Protein AF-A0ABD3SEJ0-F1 (afdb_monomer)

Sequence (149 aa):
MCLRQTFDETREENYISQPWPAHTVLDVGVPFFILIESYSLQFDENTATGGVDMTTRLKWLASISEVLELWVSAALSSPDNTPIIGSNDIGYSRSASNELIRAINTGLLKRIEIYKSSLEDFVEFDASFVAIVEERFSKVEEVIKDEFC

Mean predicted aligned error: 10.84 Å

Nearest PDB structures (foldseek):
  8paq-assembly1_A  TM=4.112E-01  e=1.452E+00  Pleurotus eryngii

Foldseek 3Di:
DPPVVVVVVPDDDDDDDDAPPLVVCVVVPDQLVVVLVVLVVVLVVCVVVVPDDPVVNLVSLLNNLVSLLVLLVQLVVFPDDDPPPDDPDPDDPCRSVVVLLVCVVVPVLVVLVVSLVVLVVCCVPCVPSSVVSNVSSVVSSVSCVPPRD

Structure (mmCIF, N/CA/C/O backbone):
data_AF-A0ABD3SEJ0-F1
#
_entry.id   AF-A0ABD3SEJ0-F1
#
loop_
_atom_site.group_PDB
_atom_site.id
_atom_site.type_symbol
_atom_site.label_atom_id
_atom_site.label_alt_id
_atom_site.label_comp_id
_atom_site.label_asym_id
_atom_site.label_entity_id
_atom_site.label_seq_id
_atom_site.pdbx_PDB_ins_code
_atom_site.Cartn_x
_atom_site.Cartn_y
_atom_site.Cartn_z
_atom_site.occupancy
_atom_site.B_iso_or_equiv
_atom_site.auth_seq_id
_atom_site.auth_comp_id
_atom_site.auth_asym_id
_atom_site.auth_atom_id
_atom_site.pdbx_PDB_model_num
ATOM 1 N N . MET A 1 1 ? 3.337 25.192 2.648 1.00 40.66 1 MET A N 1
ATOM 2 C CA . MET A 1 1 ? 1.889 24.914 2.675 1.00 40.66 1 MET A CA 1
ATOM 3 C C . MET A 1 1 ? 1.718 23.505 2.145 1.00 40.66 1 MET A C 1
ATOM 5 O O . MET A 1 1 ? 2.141 23.247 1.025 1.00 40.66 1 MET A O 1
ATOM 9 N N . CYS A 1 2 ? 1.281 22.570 2.988 1.00 48.47 2 CYS A N 1
ATOM 10 C CA . CYS A 1 2 ? 1.090 21.180 2.572 1.00 48.47 2 CYS A CA 1
ATOM 11 C C . CYS A 1 2 ? -0.109 21.126 1.615 1.00 48.47 2 CYS A C 1
ATOM 13 O O . CYS A 1 2 ? -1.091 21.822 1.863 1.00 48.47 2 CYS A O 1
ATOM 15 N N . LEU A 1 3 ? -0.057 20.309 0.556 1.00 50.06 3 LEU A N 1
ATOM 16 C CA . LEU A 1 3 ? -1.168 20.137 -0.400 1.00 50.06 3 LEU A CA 1
ATOM 17 C C . LEU A 1 3 ? -2.494 19.791 0.301 1.00 50.06 3 LEU A C 1
ATOM 19 O O . LEU A 1 3 ? -3.572 20.076 -0.213 1.00 50.06 3 LEU A O 1
ATOM 23 N N . ARG A 1 4 ? -2.411 19.229 1.513 1.00 47.91 4 ARG A N 1
ATOM 24 C CA . ARG A 1 4 ? -3.555 18.937 2.371 1.00 47.91 4 ARG A CA 1
ATOM 25 C C . ARG A 1 4 ? -4.127 20.155 3.109 1.00 47.91 4 ARG A C 1
ATOM 27 O O . ARG A 1 4 ? -5.333 20.211 3.271 1.00 47.91 4 ARG A O 1
ATOM 34 N N . GLN A 1 5 ? -3.326 21.155 3.478 1.00 50.00 5 GLN A N 1
ATOM 35 C CA . GLN A 1 5 ? -3.822 22.343 4.191 1.00 50.00 5 GLN A CA 1
ATOM 36 C C . GLN A 1 5 ? -4.786 23.155 3.312 1.00 50.00 5 GLN A C 1
ATOM 38 O O . GLN A 1 5 ? -5.842 23.572 3.764 1.00 50.00 5 GLN A O 1
ATOM 43 N N . THR A 1 6 ? -4.475 23.263 2.018 1.00 47.56 6 THR A N 1
ATOM 44 C CA . THR A 1 6 ? -5.370 23.836 1.000 1.00 47.56 6 THR A CA 1
ATOM 45 C C . THR A 1 6 ? -6.606 22.964 0.736 1.00 47.56 6 THR A C 1
ATOM 47 O O . THR A 1 6 ? -7.634 23.466 0.300 1.00 47.56 6 THR A O 1
ATOM 50 N N . PHE A 1 7 ? -6.528 21.656 0.993 1.00 52.16 7 PHE A N 1
ATOM 51 C CA . PHE A 1 7 ? -7.633 20.719 0.779 1.00 52.16 7 PHE A CA 1
ATOM 52 C C . PHE A 1 7 ? -8.597 20.663 1.975 1.00 52.16 7 PHE A C 1
ATOM 54 O O . PHE A 1 7 ? -9.809 20.627 1.772 1.00 52.16 7 PHE A O 1
ATOM 61 N N . ASP A 1 8 ? -8.088 20.690 3.209 1.00 47.03 8 ASP A N 1
ATOM 62 C CA . ASP A 1 8 ? -8.902 20.703 4.433 1.00 47.03 8 ASP A CA 1
ATOM 63 C C . ASP A 1 8 ? -9.792 21.948 4.516 1.00 47.03 8 ASP A C 1
ATOM 65 O O . ASP A 1 8 ? -10.920 21.869 4.992 1.00 47.03 8 ASP A O 1
ATOM 69 N N . GLU A 1 9 ? -9.341 23.071 3.953 1.00 52.41 9 GLU A N 1
ATOM 70 C CA . GLU A 1 9 ? -10.130 24.304 3.831 1.00 52.41 9 GLU A CA 1
ATOM 71 C C . GLU A 1 9 ? -11.351 24.168 2.897 1.00 52.41 9 GLU A C 1
ATOM 73 O O . GLU A 1 9 ? -12.225 25.031 2.906 1.00 52.41 9 GLU A O 1
ATOM 78 N N . THR A 1 10 ? -11.448 23.097 2.097 1.00 44.59 10 THR A N 1
ATOM 79 C CA . THR A 1 10 ? -12.459 22.971 1.028 1.00 44.59 10 THR A CA 1
ATOM 80 C C . THR A 1 10 ? -13.547 21.918 1.259 1.00 44.59 10 THR A C 1
ATOM 82 O O . THR A 1 10 ? -14.373 21.725 0.366 1.00 44.59 10 THR A O 1
ATOM 85 N N . ARG A 1 11 ? -13.594 21.214 2.404 1.00 46.12 11 ARG A N 1
ATOM 86 C CA . ARG A 1 11 ? -14.504 20.058 2.558 1.00 46.12 11 ARG A CA 1
ATOM 87 C C . ARG A 1 11 ? -15.288 19.991 3.865 1.00 46.12 11 ARG A C 1
ATOM 89 O O . ARG A 1 11 ? -14.830 19.425 4.854 1.00 46.12 11 ARG A O 1
ATOM 96 N N . GLU A 1 12 ? -16.543 20.409 3.773 1.00 43.22 12 GLU A N 1
ATOM 97 C CA . GLU A 1 12 ? -17.641 19.919 4.604 1.00 43.22 12 GLU A CA 1
ATOM 98 C C . GLU A 1 12 ? -18.314 18.705 3.925 1.00 43.22 12 GLU A C 1
ATOM 100 O O . GLU A 1 12 ? -18.566 18.703 2.724 1.00 43.22 12 GLU A O 1
ATOM 105 N N . GLU A 1 13 ? -18.592 17.685 4.740 1.00 43.06 13 GLU A N 1
ATOM 106 C CA . GLU A 1 13 ? -19.609 16.636 4.567 1.00 43.06 13 GLU A CA 1
ATOM 107 C C . GLU A 1 13 ? -19.441 15.513 3.509 1.00 43.06 13 GLU A C 1
ATOM 109 O O . GLU A 1 13 ? -19.285 15.702 2.307 1.00 43.06 13 GLU A O 1
ATOM 114 N N . ASN A 1 14 ? -19.649 14.295 4.024 1.00 35.59 14 ASN A N 1
ATOM 115 C CA . ASN A 1 14 ? -20.004 13.026 3.377 1.00 35.59 14 ASN A CA 1
ATOM 116 C C . ASN A 1 14 ? -18.922 11.954 3.137 1.00 35.59 14 ASN A C 1
ATOM 118 O O . ASN A 1 14 ? -17.848 12.151 2.567 1.00 35.59 14 ASN A O 1
ATOM 122 N N . TYR A 1 15 ? -19.290 10.795 3.686 1.00 52.12 15 TYR A N 1
ATOM 123 C CA . TYR A 1 15 ? -18.570 9.558 3.937 1.00 52.12 15 TYR A CA 1
ATOM 124 C C . TYR A 1 15 ? -18.590 8.622 2.717 1.00 52.12 15 TYR A C 1
ATOM 126 O O . TYR A 1 15 ? -19.489 8.700 1.889 1.00 52.12 15 TYR A O 1
ATOM 134 N N . ILE A 1 16 ? -17.659 7.659 2.730 1.00 39.78 16 ILE A N 1
ATOM 135 C CA . ILE A 1 16 ? -17.534 6.505 1.820 1.00 39.78 16 ILE A CA 1
ATOM 136 C C . ILE A 1 16 ? -16.913 6.892 0.469 1.00 39.78 16 ILE A C 1
ATOM 138 O O . ILE A 1 16 ? -17.511 7.580 -0.346 1.00 39.78 16 ILE A O 1
ATOM 142 N N . SER A 1 17 ? -15.663 6.463 0.272 1.00 40.75 17 SER A N 1
ATOM 143 C CA . SER A 1 17 ? -14.874 6.617 -0.958 1.00 40.75 17 SER A CA 1
ATOM 144 C C . SER A 1 17 ? -14.895 8.019 -1.571 1.00 40.75 17 SER A C 1
ATOM 146 O O . SER A 1 17 ? -15.537 8.265 -2.590 1.00 40.75 17 SER A O 1
ATOM 148 N N . GLN A 1 18 ? -14.115 8.939 -1.017 1.00 42.53 18 GLN A N 1
ATOM 149 C CA . GLN A 1 18 ? -13.512 9.932 -1.894 1.00 42.53 18 GLN A CA 1
ATOM 150 C C . GLN A 1 18 ? -12.014 9.722 -1.820 1.00 42.53 18 GLN A C 1
ATOM 152 O O . GLN A 1 18 ? -11.387 10.223 -0.88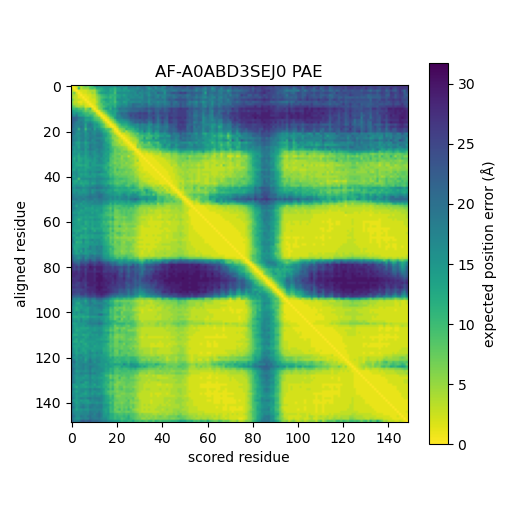0 1.00 42.53 18 GLN A O 1
ATOM 157 N N . PRO A 1 19 ? -11.466 8.924 -2.762 1.00 46.00 19 PRO A N 1
ATOM 158 C CA . PRO A 1 19 ? -10.040 8.903 -2.989 1.00 46.00 19 PRO A CA 1
ATOM 159 C C . PRO A 1 19 ? -9.607 10.365 -3.016 1.00 46.00 19 PRO A C 1
ATOM 161 O O . PRO A 1 19 ? -10.209 11.192 -3.712 1.00 46.00 19 PRO A O 1
ATOM 164 N N . TRP A 1 20 ? -8.551 10.708 -2.281 1.00 52.81 20 TRP A N 1
ATOM 165 C CA . TRP A 1 20 ? -7.696 11.769 -2.806 1.00 52.81 20 TRP A CA 1
ATOM 166 C C . TRP A 1 20 ? -7.480 11.413 -4.267 1.00 52.81 20 TRP A C 1
ATOM 168 O O . TRP A 1 20 ? -7.346 10.217 -4.540 1.00 52.81 20 TRP A O 1
ATOM 178 N N . PRO A 1 21 ? -7.566 12.346 -5.213 1.00 54.25 21 PRO A N 1
ATOM 179 C CA . PRO A 1 21 ? -7.738 11.930 -6.577 1.00 54.25 21 PRO A CA 1
ATOM 180 C C . PRO A 1 21 ? -6.360 11.484 -7.059 1.00 54.25 21 PRO A C 1
ATOM 182 O O . PRO A 1 21 ? -5.658 12.251 -7.684 1.00 54.25 21 PRO A O 1
ATOM 185 N N . ALA A 1 22 ? -5.922 10.279 -6.686 1.00 52.62 22 ALA A N 1
ATOM 186 C CA . ALA A 1 22 ? -4.619 9.730 -6.999 1.00 52.62 22 ALA A CA 1
ATOM 187 C C . ALA A 1 22 ? -4.486 9.743 -8.513 1.00 52.62 22 ALA A C 1
ATOM 189 O O . ALA A 1 22 ? -3.510 10.267 -9.015 1.00 52.62 22 ALA A O 1
ATOM 190 N N . HIS A 1 23 ? -5.553 9.370 -9.224 1.00 48.50 23 HIS A N 1
ATOM 191 C CA . HIS A 1 23 ? -5.702 9.617 -10.653 1.00 48.50 23 HIS A CA 1
ATOM 192 C C . HIS A 1 23 ? -5.467 11.088 -11.042 1.00 48.50 23 HIS A C 1
ATOM 194 O O . HIS A 1 23 ? -4.534 11.348 -11.782 1.00 48.50 23 HIS A O 1
ATOM 200 N N . THR A 1 24 ? -6.192 12.071 -10.494 1.00 48.00 24 THR A N 1
ATOM 201 C CA . THR A 1 24 ? -5.993 13.493 -10.862 1.00 48.00 24 THR A CA 1
ATOM 202 C C . THR A 1 24 ? -4.631 14.063 -10.446 1.00 48.00 24 THR A C 1
ATOM 204 O O . THR A 1 24 ? -4.111 14.953 -11.108 1.00 48.00 24 THR A O 1
ATOM 207 N N . VAL A 1 25 ? -4.031 13.581 -9.357 1.00 54.03 25 VAL A N 1
ATOM 208 C CA . VAL A 1 25 ? -2.725 14.027 -8.858 1.00 54.03 25 VAL A CA 1
ATOM 209 C C . VAL A 1 25 ? -1.585 13.377 -9.662 1.00 54.03 25 VAL A C 1
ATOM 211 O O . VAL A 1 25 ? -0.557 14.008 -9.909 1.00 54.03 25 VAL A O 1
ATOM 214 N N . LEU A 1 26 ? -1.796 12.153 -10.151 1.00 55.81 26 LEU A N 1
ATOM 215 C CA . LEU A 1 26 ? -0.945 11.501 -11.146 1.00 55.81 26 LEU A CA 1
ATOM 216 C C . LEU A 1 26 ? -1.099 12.156 -12.527 1.00 55.81 26 LEU A C 1
ATOM 218 O O . LEU A 1 26 ? -0.092 12.359 -13.200 1.00 55.81 26 LEU A O 1
ATOM 222 N N . ASP A 1 27 ? -2.310 12.576 -12.910 1.00 53.41 27 ASP A N 1
ATOM 223 C CA . ASP A 1 27 ? -2.586 13.291 -14.167 1.00 53.41 27 ASP A CA 1
ATOM 224 C C . ASP A 1 27 ? -1.861 14.647 -14.227 1.00 53.41 27 ASP A C 1
ATOM 226 O O . ASP A 1 27 ? -1.457 15.091 -15.301 1.00 53.41 27 ASP A O 1
ATOM 230 N N . VAL A 1 28 ? -1.640 15.299 -13.076 1.00 52.31 28 VAL A N 1
ATOM 231 C CA . VAL A 1 28 ? -0.805 16.516 -12.969 1.00 52.31 28 VAL A CA 1
ATOM 232 C C . VAL A 1 28 ? 0.687 16.217 -12.743 1.00 52.31 28 VAL A C 1
ATOM 234 O O . VAL A 1 28 ? 1.474 17.143 -12.549 1.00 52.31 28 VAL A O 1
ATOM 237 N N . GLY A 1 29 ? 1.097 14.946 -12.795 1.00 60.78 29 GLY A N 1
ATOM 238 C CA . GLY A 1 29 ? 2.498 14.522 -12.833 1.00 60.78 29 GLY A CA 1
ATOM 239 C C . GLY A 1 29 ? 3.194 14.368 -11.478 1.00 60.78 29 GLY A C 1
ATOM 240 O O . GLY A 1 29 ? 4.427 14.381 -11.431 1.00 60.78 29 GLY A O 1
ATOM 241 N N . VAL A 1 30 ? 2.463 14.234 -10.366 1.00 65.62 30 VAL A N 1
ATOM 242 C CA . VAL A 1 30 ? 3.104 13.986 -9.063 1.00 65.62 30 VAL A CA 1
ATOM 243 C C . VAL A 1 30 ? 3.652 12.553 -9.006 1.00 65.62 30 VAL A C 1
ATOM 245 O O . VAL A 1 30 ? 2.903 11.612 -9.256 1.00 65.62 30 VAL A O 1
ATOM 248 N N . PRO A 1 31 ? 4.927 12.344 -8.626 1.00 72.56 31 PRO A N 1
ATOM 249 C CA . PRO A 1 31 ? 5.491 11.001 -8.512 1.00 72.56 31 PRO A CA 1
ATOM 250 C C . PRO A 1 31 ? 4.805 10.161 -7.424 1.00 72.56 31 PRO A C 1
ATOM 252 O O . PRO A 1 31 ? 4.608 10.640 -6.304 1.00 72.56 31 PRO A O 1
ATOM 255 N N . PHE A 1 32 ? 4.540 8.882 -7.711 1.00 76.62 32 PHE A N 1
ATOM 256 C CA . PHE A 1 32 ? 3.911 7.936 -6.775 1.00 76.62 32 PHE A CA 1
ATOM 257 C C . PHE A 1 32 ? 4.612 7.877 -5.412 1.00 76.62 32 PHE A C 1
ATOM 259 O O . PHE A 1 32 ? 3.958 7.853 -4.370 1.00 76.62 32 PHE A O 1
ATOM 266 N N . PHE A 1 33 ? 5.947 7.922 -5.407 1.00 76.81 33 PHE A N 1
ATOM 267 C CA . PHE A 1 33 ? 6.739 7.912 -4.1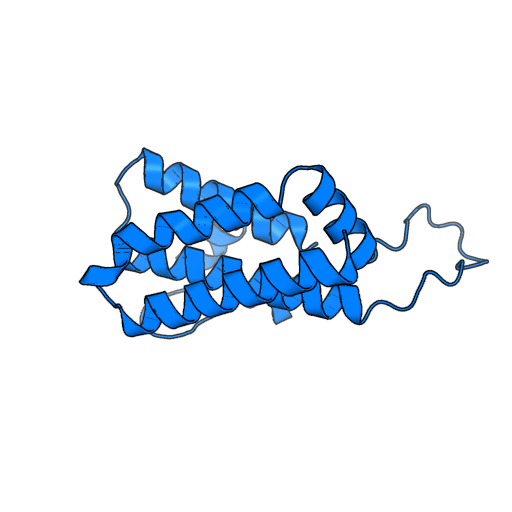77 1.00 76.81 33 PHE A CA 1
ATOM 268 C C . PHE A 1 33 ? 6.380 9.069 -3.228 1.00 76.81 33 PHE A C 1
ATOM 270 O O . PHE A 1 33 ? 6.270 8.854 -2.026 1.00 76.81 33 PHE A O 1
ATOM 277 N N . ILE A 1 34 ? 6.146 10.275 -3.760 1.00 74.81 34 ILE A N 1
ATOM 278 C CA . ILE A 1 34 ? 5.810 11.459 -2.951 1.00 74.81 34 ILE A CA 1
ATOM 279 C C . ILE A 1 34 ? 4.433 11.297 -2.303 1.00 74.81 34 ILE A C 1
ATOM 281 O O . ILE A 1 34 ? 4.229 11.707 -1.159 1.00 74.81 34 ILE A O 1
ATOM 285 N N . LEU A 1 35 ? 3.493 10.672 -3.015 1.00 76.25 35 LEU A N 1
ATOM 286 C CA . LEU A 1 35 ? 2.162 10.374 -2.492 1.00 76.25 35 LEU A CA 1
ATOM 287 C C . LEU A 1 35 ? 2.242 9.376 -1.341 1.00 76.25 35 LEU A C 1
ATOM 289 O O . LEU A 1 35 ? 1.751 9.659 -0.249 1.00 76.25 35 LEU A O 1
ATOM 293 N N . ILE A 1 36 ? 2.919 8.246 -1.559 1.00 81.31 36 ILE A N 1
ATOM 294 C CA . ILE A 1 36 ? 3.099 7.213 -0.533 1.00 81.31 36 ILE A CA 1
ATOM 295 C C . ILE A 1 36 ? 3.826 7.768 0.691 1.00 81.31 36 ILE A C 1
ATOM 297 O O . ILE A 1 36 ? 3.399 7.514 1.815 1.00 81.31 36 ILE A O 1
ATOM 301 N N . GLU A 1 37 ? 4.889 8.550 0.503 1.00 80.75 37 GLU A N 1
ATOM 302 C CA . GLU A 1 37 ? 5.628 9.162 1.608 1.00 80.75 37 GLU A CA 1
ATOM 303 C C . GLU A 1 37 ? 4.749 10.130 2.409 1.00 80.75 37 GLU A C 1
ATOM 305 O O . GLU A 1 37 ? 4.739 10.066 3.636 1.00 80.75 37 GLU A O 1
ATOM 310 N N . SER A 1 38 ? 3.942 10.951 1.730 1.00 77.50 38 SER A N 1
ATOM 311 C CA . SER A 1 38 ? 3.026 11.893 2.386 1.00 77.50 38 SER A CA 1
ATOM 312 C C . SER A 1 38 ? 1.988 11.178 3.252 1.00 77.50 38 SER A C 1
ATOM 314 O O . SER A 1 38 ? 1.745 11.591 4.386 1.00 77.50 38 SER A O 1
ATOM 316 N N . TYR A 1 39 ? 1.400 10.088 2.751 1.00 75.50 39 TYR A N 1
ATOM 317 C CA . TYR A 1 39 ? 0.474 9.278 3.543 1.00 75.50 39 TYR A CA 1
ATOM 318 C C . TYR A 1 39 ? 1.164 8.534 4.682 1.00 75.50 39 TYR A C 1
ATOM 320 O O . TYR A 1 39 ? 0.607 8.454 5.773 1.00 75.50 39 TYR A O 1
ATOM 328 N N . SER A 1 40 ? 2.369 8.012 4.441 1.00 80.56 40 SER A N 1
ATOM 329 C CA . SER A 1 40 ? 3.151 7.305 5.461 1.00 80.56 40 SER A CA 1
ATOM 330 C C . SER A 1 40 ? 3.462 8.221 6.639 1.00 80.56 40 SER A C 1
ATOM 332 O O . SER A 1 40 ? 3.192 7.860 7.776 1.00 80.56 40 SER A O 1
ATOM 334 N N . LEU A 1 41 ? 3.962 9.430 6.360 1.00 80.69 41 LEU A N 1
ATOM 335 C CA . LEU A 1 41 ? 4.285 10.419 7.388 1.00 80.69 41 LEU A CA 1
ATOM 336 C C . LEU A 1 41 ? 3.055 10.771 8.222 1.00 80.69 41 LEU A C 1
ATOM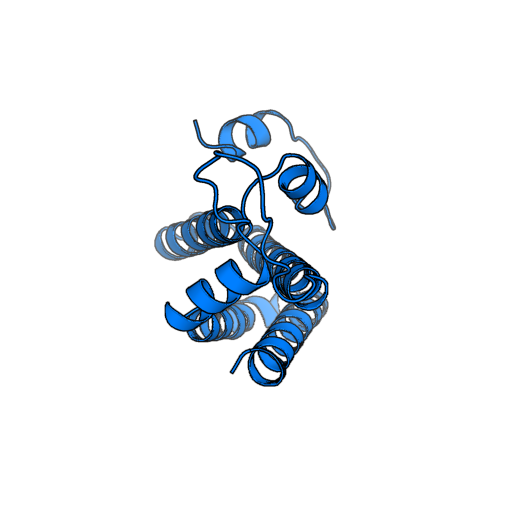 338 O O . LEU A 1 41 ? 3.121 10.767 9.445 1.00 80.69 41 LEU A O 1
ATOM 342 N N . GLN A 1 42 ? 1.914 11.004 7.572 1.00 73.06 42 GLN A N 1
ATOM 343 C CA . GLN A 1 42 ? 0.670 11.291 8.283 1.00 73.06 42 GLN A CA 1
ATOM 344 C C . GLN A 1 42 ? 0.213 10.106 9.133 1.00 73.06 42 GLN A C 1
ATOM 346 O O . GLN A 1 42 ? -0.217 10.296 10.268 1.00 73.06 42 GLN A O 1
ATOM 351 N N . PHE A 1 43 ? 0.309 8.885 8.614 1.00 78.06 43 PHE A N 1
ATOM 352 C CA . PHE A 1 43 ? -0.046 7.694 9.372 1.00 78.06 43 PHE A CA 1
ATOM 353 C C . PHE A 1 43 ? 0.844 7.524 10.616 1.00 78.06 43 PHE A C 1
ATOM 355 O O . PHE A 1 43 ? 0.328 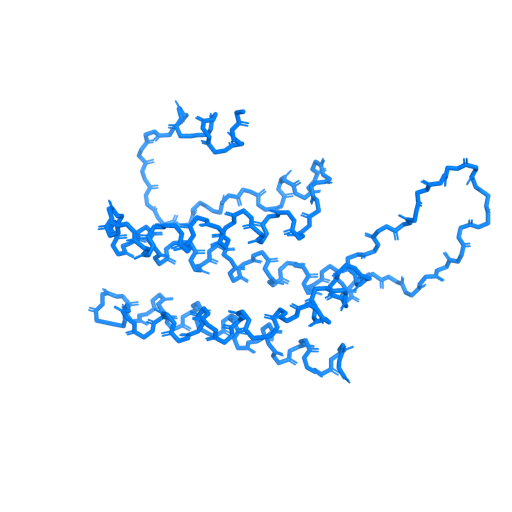7.286 11.714 1.00 78.06 43 PHE A O 1
ATOM 362 N N . ASP A 1 44 ? 2.153 7.726 10.469 1.00 77.50 44 ASP A N 1
ATOM 363 C CA . ASP A 1 44 ? 3.140 7.590 11.542 1.00 77.50 44 ASP A CA 1
ATOM 364 C C . ASP A 1 44 ? 2.978 8.689 12.611 1.00 77.50 44 ASP A C 1
ATOM 366 O O . ASP A 1 44 ? 2.876 8.395 13.806 1.00 77.50 44 ASP A O 1
ATOM 370 N N . GLU A 1 45 ? 2.878 9.958 12.199 1.00 74.56 45 GLU A N 1
ATOM 371 C CA . GLU A 1 45 ? 2.719 11.113 13.098 1.00 74.56 45 GLU A CA 1
ATOM 372 C C . GLU A 1 45 ? 1.434 11.026 13.935 1.00 74.56 45 GLU A C 1
ATOM 374 O O . GLU A 1 45 ? 1.417 11.346 15.129 1.00 74.56 45 GLU A O 1
ATOM 379 N N . ASN A 1 46 ? 0.343 10.557 13.335 1.00 67.81 46 ASN A N 1
ATOM 380 C CA . ASN A 1 46 ? -0.944 10.468 14.020 1.00 67.81 46 ASN A CA 1
ATOM 381 C C . ASN A 1 46 ? -1.075 9.216 14.889 1.00 67.81 46 ASN A C 1
ATOM 383 O O . ASN A 1 46 ? -1.754 9.252 15.916 1.00 67.81 46 ASN A O 1
ATOM 387 N N . THR A 1 47 ? -0.374 8.136 14.541 1.00 68.69 47 THR A N 1
ATOM 388 C CA . THR A 1 47 ? -0.225 6.984 15.438 1.00 68.69 47 THR A CA 1
ATOM 389 C C . THR A 1 47 ? 0.560 7.374 16.697 1.00 68.69 47 THR A C 1
ATOM 391 O O . THR A 1 47 ? 0.208 6.943 17.792 1.00 68.69 47 THR A O 1
ATOM 394 N N . ALA A 1 48 ? 1.565 8.249 16.575 1.00 69.00 48 ALA A N 1
ATOM 395 C CA . ALA A 1 48 ? 2.364 8.715 17.709 1.00 69.00 48 ALA A CA 1
ATOM 396 C C . ALA A 1 48 ? 1.630 9.710 18.629 1.00 69.00 48 ALA A C 1
ATOM 398 O O . ALA A 1 48 ? 1.864 9.723 19.837 1.00 69.00 48 ALA A O 1
ATOM 399 N N . THR A 1 49 ? 0.760 10.560 18.076 1.00 66.25 49 THR A N 1
ATOM 400 C CA . THR A 1 49 ? 0.079 11.625 18.838 1.00 66.25 49 THR A CA 1
ATOM 401 C C . THR A 1 49 ? -1.272 11.208 19.418 1.00 66.25 49 THR A C 1
ATOM 403 O O . THR A 1 49 ? -1.774 11.887 20.313 1.00 66.25 49 THR A O 1
ATOM 406 N N . GLY A 1 50 ? -1.874 10.114 18.933 1.00 64.19 50 GLY A N 1
ATOM 407 C CA . GLY A 1 50 ? -3.160 9.594 19.420 1.00 64.19 50 GLY A CA 1
ATOM 408 C C . GLY A 1 50 ? -4.355 10.535 19.212 1.00 64.19 50 GLY A C 1
ATOM 409 O O . GLY A 1 50 ? -5.434 10.280 19.741 1.00 64.19 50 GLY A O 1
ATOM 410 N N . GLY A 1 51 ? -4.174 11.632 18.469 1.00 63.97 51 GLY A N 1
ATOM 411 C CA . GLY A 1 51 ? -5.166 12.700 18.314 1.00 63.97 51 GLY A CA 1
ATOM 412 C C . GLY A 1 51 ? -6.198 12.467 17.210 1.00 63.97 51 GLY A C 1
ATOM 413 O O . GLY A 1 51 ? -7.088 13.296 17.037 1.00 63.97 51 GLY A O 1
ATOM 414 N N . VAL A 1 52 ? -6.084 11.372 16.455 1.00 71.94 52 VAL A N 1
ATOM 415 C CA . VAL A 1 52 ? -6.924 11.097 15.284 1.00 71.94 52 VAL A CA 1
ATOM 416 C C . VAL A 1 52 ? -7.754 9.841 15.497 1.00 71.94 52 VAL A C 1
ATOM 418 O O . VAL A 1 52 ? -7.246 8.810 15.940 1.00 71.94 52 VAL A O 1
ATOM 421 N N . ASP A 1 53 ? -9.042 9.937 15.169 1.00 80.12 53 ASP A N 1
ATOM 422 C CA . ASP A 1 53 ? -9.995 8.847 15.331 1.00 80.12 53 ASP A CA 1
ATOM 423 C C . ASP A 1 53 ? -9.646 7.622 14.459 1.00 80.12 53 ASP A C 1
ATOM 425 O O . ASP A 1 53 ? -8.989 7.715 13.415 1.00 80.12 53 ASP A O 1
ATOM 429 N N . MET A 1 54 ? -10.119 6.449 14.887 1.00 80.88 54 MET A N 1
ATOM 430 C CA . MET A 1 54 ? -9.846 5.174 14.215 1.00 80.88 54 MET A CA 1
ATOM 431 C C . MET A 1 54 ? -10.367 5.125 12.769 1.00 80.88 54 MET A C 1
ATOM 433 O O . MET A 1 54 ? -9.726 4.527 11.908 1.00 80.88 54 MET A O 1
ATOM 437 N N . THR A 1 55 ? -11.476 5.805 12.467 1.00 82.00 55 THR A N 1
ATOM 438 C CA . THR A 1 55 ? -12.053 5.853 11.113 1.00 82.00 55 THR A CA 1
ATOM 439 C C . THR A 1 55 ? -11.114 6.572 10.153 1.00 82.00 55 THR A C 1
ATOM 441 O O . THR A 1 55 ? -10.910 6.141 9.019 1.00 82.00 55 THR A O 1
ATOM 444 N N . THR A 1 56 ? -10.536 7.684 10.598 1.00 80.62 56 THR A N 1
ATOM 445 C CA . THR A 1 56 ?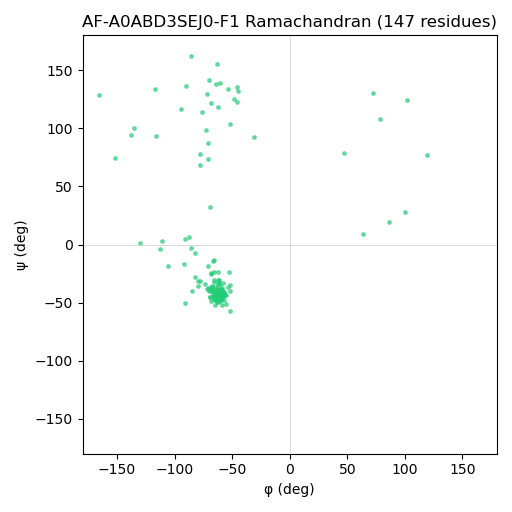 -9.601 8.480 9.806 1.00 80.62 56 THR A CA 1
ATOM 446 C C . THR A 1 56 ? -8.303 7.711 9.555 1.00 80.62 56 THR A C 1
ATOM 448 O O . THR A 1 56 ? -7.830 7.679 8.417 1.00 80.62 56 THR A O 1
ATOM 451 N N . ARG A 1 57 ? -7.780 6.996 10.560 1.00 82.00 57 ARG A N 1
ATOM 452 C CA . ARG A 1 57 ? -6.597 6.131 10.391 1.00 82.00 57 ARG A CA 1
ATOM 453 C C . ARG A 1 57 ? -6.846 4.995 9.393 1.00 82.00 57 ARG A C 1
ATOM 455 O O . ARG A 1 57 ? -6.023 4.775 8.505 1.00 82.00 57 ARG A O 1
ATOM 462 N N . LEU A 1 58 ? -8.005 4.341 9.466 1.00 85.56 58 LEU A N 1
ATOM 463 C CA . LEU A 1 58 ? -8.391 3.287 8.523 1.00 85.56 58 LEU A CA 1
ATOM 464 C C . LEU A 1 58 ? -8.552 3.823 7.087 1.00 85.56 58 LEU A C 1
ATOM 466 O O . LEU A 1 58 ? -8.112 3.190 6.127 1.00 85.56 58 LEU A O 1
ATOM 470 N N . LYS A 1 59 ? -9.098 5.036 6.922 1.00 83.00 59 LYS A N 1
ATOM 471 C CA . LYS A 1 59 ? -9.171 5.720 5.615 1.00 83.00 59 LYS A CA 1
ATOM 472 C C . LYS A 1 59 ? -7.789 6.016 5.022 1.00 83.00 59 LYS A C 1
ATOM 474 O O . LYS A 1 59 ? -7.641 5.982 3.798 1.00 83.00 59 LYS A O 1
ATOM 479 N N . TRP A 1 60 ? -6.778 6.291 5.845 1.00 83.25 60 TRP A N 1
ATOM 480 C CA . TRP A 1 60 ? -5.407 6.454 5.353 1.00 83.25 60 TRP A CA 1
ATOM 481 C C . TRP A 1 60 ? -4.809 5.146 4.865 1.00 83.25 60 TRP A C 1
ATOM 483 O O . TRP A 1 60 ? -4.269 5.128 3.764 1.00 83.25 60 TRP A O 1
ATOM 493 N N . LEU A 1 61 ? -4.966 4.052 5.612 1.00 88.06 61 LEU A N 1
ATOM 494 C CA . LEU A 1 61 ? -4.513 2.731 5.162 1.00 88.06 61 LEU A CA 1
ATOM 495 C C . LEU A 1 61 ? -5.188 2.331 3.842 1.00 88.06 61 LEU A C 1
ATOM 497 O O . LEU A 1 61 ? -4.513 1.888 2.913 1.00 88.06 61 LEU A O 1
ATOM 501 N N . ALA A 1 62 ? -6.490 2.598 3.709 1.00 86.75 62 ALA A N 1
ATOM 502 C CA . ALA A 1 62 ? -7.205 2.410 2.452 1.00 86.75 62 ALA A CA 1
ATOM 503 C C . ALA A 1 62 ? -6.603 3.249 1.309 1.00 86.75 62 ALA A C 1
ATOM 505 O O . ALA A 1 62 ? -6.351 2.716 0.230 1.00 86.75 62 ALA A O 1
ATOM 506 N N . SER A 1 63 ? -6.297 4.526 1.556 1.00 83.81 63 SER A N 1
ATOM 507 C CA . SER A 1 63 ? -5.688 5.413 0.551 1.00 83.81 63 SER A CA 1
ATOM 508 C C . SER A 1 63 ? -4.288 4.943 0.137 1.00 83.81 63 SER A C 1
ATOM 510 O O . SER A 1 63 ? -3.969 4.926 -1.049 1.00 83.81 63 SER A O 1
ATOM 512 N N . ILE A 1 64 ? -3.462 4.509 1.096 1.00 88.25 64 ILE A N 1
ATOM 513 C CA . ILE A 1 64 ? -2.131 3.949 0.826 1.00 88.25 64 ILE A CA 1
ATOM 514 C C . ILE A 1 64 ? -2.256 2.709 -0.063 1.00 88.25 64 ILE A C 1
ATOM 516 O O . ILE A 1 64 ? -1.556 2.610 -1.069 1.00 88.25 64 ILE A O 1
ATOM 520 N N . SER A 1 65 ? -3.165 1.789 0.277 1.00 90.94 65 SER A N 1
ATOM 521 C CA . SER A 1 65 ? -3.369 0.556 -0.493 1.00 90.94 65 SER A CA 1
ATOM 522 C C . SER A 1 65 ? -3.762 0.835 -1.951 1.00 90.94 65 SER A C 1
ATOM 524 O O . SER A 1 65 ? -3.266 0.174 -2.859 1.00 90.94 65 SER A O 1
ATOM 526 N N . GLU A 1 66 ? -4.603 1.846 -2.189 1.00 86.19 66 GLU A N 1
ATOM 527 C CA . GLU A 1 66 ? -5.047 2.246 -3.529 1.00 86.19 66 GLU A CA 1
ATOM 528 C C . GLU A 1 66 ? -3.905 2.865 -4.345 1.00 86.19 66 GLU A C 1
ATOM 5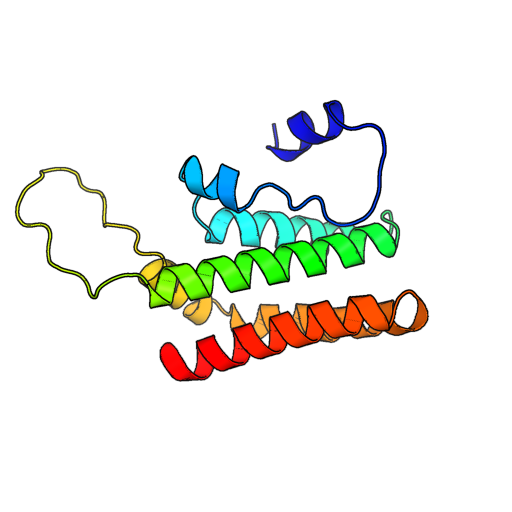30 O O . GLU A 1 66 ? -3.689 2.488 -5.496 1.00 86.19 66 GLU A O 1
ATOM 535 N N . VAL A 1 67 ? -3.117 3.767 -3.749 1.00 85.38 67 VAL A N 1
ATOM 536 C CA . VAL A 1 67 ? -1.963 4.375 -4.434 1.00 85.38 67 VAL A CA 1
ATOM 537 C C . VAL A 1 67 ? -0.921 3.318 -4.805 1.00 85.38 67 VAL A C 1
ATOM 539 O O . VAL A 1 67 ? -0.342 3.396 -5.889 1.00 85.38 67 VAL A O 1
ATOM 542 N N . LEU A 1 68 ? -0.693 2.317 -3.949 1.00 90.19 68 LEU A N 1
ATOM 543 C CA . LEU A 1 68 ? 0.214 1.214 -4.266 1.00 90.19 68 LEU A CA 1
ATOM 544 C C . LEU A 1 68 ? -0.309 0.345 -5.416 1.00 90.19 68 LEU A C 1
ATOM 546 O O . LEU A 1 68 ? 0.465 0.020 -6.313 1.00 90.19 68 LEU A O 1
ATOM 550 N N . GLU A 1 69 ? -1.602 0.008 -5.432 1.00 89.75 69 GLU A N 1
ATOM 551 C CA . GLU A 1 69 ? -2.214 -0.751 -6.534 1.00 89.75 69 GLU A CA 1
ATOM 552 C C . GLU A 1 69 ? -2.079 -0.003 -7.872 1.00 89.75 69 GLU A C 1
ATOM 554 O O . GLU A 1 69 ? -1.710 -0.601 -8.889 1.00 89.75 69 GLU A O 1
ATOM 559 N N . LEU A 1 70 ? -2.288 1.318 -7.868 1.00 85.31 70 LEU A N 1
ATOM 560 C CA . LEU A 1 70 ? -2.086 2.164 -9.047 1.00 85.31 70 LEU A CA 1
ATOM 561 C C . LEU A 1 70 ? -0.620 2.215 -9.481 1.00 85.31 70 LEU A C 1
ATOM 563 O O . LEU A 1 70 ? -0.335 2.132 -10.676 1.00 85.31 70 LEU A O 1
ATOM 567 N N . TRP A 1 71 ? 0.312 2.325 -8.534 1.00 87.56 71 TRP A N 1
ATOM 568 C CA . TRP A 1 71 ? 1.738 2.363 -8.845 1.00 87.56 71 TRP A CA 1
ATOM 569 C C . TRP A 1 71 ? 2.208 1.053 -9.474 1.00 87.56 71 TRP A C 1
ATOM 571 O O . TRP A 1 71 ? 2.858 1.076 -10.518 1.00 87.56 71 TRP A O 1
ATOM 581 N N . VAL A 1 72 ? 1.831 -0.088 -8.893 1.00 89.19 72 VAL A N 1
ATOM 582 C CA . VAL A 1 72 ? 2.153 -1.411 -9.441 1.00 89.19 72 VAL A CA 1
ATOM 583 C C . VAL A 1 72 ? 1.552 -1.576 -10.837 1.00 89.19 72 VAL A C 1
ATOM 585 O O . VAL A 1 72 ? 2.258 -1.959 -11.767 1.00 89.19 72 VAL A O 1
ATOM 588 N N . SER A 1 73 ? 0.288 -1.191 -11.030 1.00 87.94 73 SER A N 1
ATOM 589 C CA . SER A 1 73 ? -0.368 -1.251 -12.346 1.00 87.94 73 SER A CA 1
ATOM 590 C C . SER A 1 73 ? 0.351 -0.389 -13.392 1.00 87.94 73 SER A C 1
ATOM 592 O O . SER A 1 73 ? 0.563 -0.825 -14.527 1.00 87.94 73 SER A O 1
ATOM 594 N N . ALA A 1 74 ? 0.773 0.821 -13.014 1.00 84.50 74 ALA A N 1
ATOM 595 C CA . ALA A 1 74 ? 1.543 1.710 -13.880 1.00 84.50 74 ALA A CA 1
ATOM 596 C C . ALA A 1 74 ? 2.954 1.172 -14.168 1.00 84.50 74 ALA A C 1
ATOM 598 O O . ALA A 1 74 ? 3.455 1.332 -15.280 1.00 84.50 74 ALA A O 1
ATOM 599 N N . ALA A 1 75 ? 3.592 0.522 -13.192 1.00 85.75 75 ALA A N 1
ATOM 600 C CA . ALA A 1 75 ? 4.903 -0.098 -13.346 1.00 85.75 75 ALA A CA 1
ATOM 601 C C . ALA A 1 75 ? 4.862 -1.282 -14.322 1.00 85.75 75 ALA A C 1
ATOM 603 O O . ALA A 1 75 ? 5.695 -1.333 -15.222 1.00 85.75 75 ALA A O 1
ATOM 604 N N . LEU A 1 76 ? 3.862 -2.162 -14.204 1.00 85.06 76 LEU A N 1
ATOM 605 C CA . LEU A 1 76 ? 3.647 -3.288 -15.124 1.00 85.06 76 LEU A CA 1
ATOM 606 C C . LEU A 1 76 ? 3.285 -2.833 -16.543 1.00 85.06 76 LEU A C 1
ATOM 608 O O . LEU A 1 76 ? 3.636 -3.481 -17.523 1.00 85.06 76 LEU A O 1
ATOM 612 N N . SER A 1 77 ? 2.586 -1.703 -16.659 1.00 82.25 77 SER A N 1
ATOM 613 C CA . SER A 1 77 ? 2.197 -1.128 -17.951 1.00 82.25 77 SER A CA 1
ATOM 614 C C . SER A 1 77 ? 3.313 -0.305 -18.607 1.00 82.25 77 SER A C 1
ATOM 616 O O . SER A 1 77 ? 3.144 0.152 -19.739 1.00 82.25 77 SER A O 1
ATOM 618 N N . SER A 1 78 ? 4.435 -0.073 -17.914 1.00 70.44 78 SER A N 1
ATOM 619 C CA . SER A 1 78 ? 5.564 0.679 -18.459 1.00 70.44 78 SER A CA 1
ATOM 620 C C . SER A 1 78 ? 6.329 -0.210 -19.444 1.00 70.44 78 SER A C 1
ATOM 622 O O . SER A 1 78 ? 6.953 -1.171 -19.002 1.00 70.44 78 SER A O 1
ATOM 624 N N . PRO A 1 79 ? 6.356 0.099 -20.754 1.00 56.06 79 PRO A N 1
ATOM 625 C CA . PRO A 1 79 ? 7.164 -0.666 -21.695 1.00 56.06 79 PRO A CA 1
ATOM 626 C C . PRO A 1 79 ? 8.642 -0.582 -21.302 1.00 56.06 79 PRO A C 1
ATOM 628 O O . PRO A 1 79 ? 9.126 0.492 -20.924 1.00 56.06 79 PRO A O 1
ATOM 631 N N . ASP A 1 80 ? 9.346 -1.712 -21.398 1.00 53.62 80 ASP A N 1
ATOM 632 C CA . ASP A 1 80 ? 10.788 -1.792 -21.187 1.00 53.62 80 ASP A CA 1
ATOM 633 C C . ASP A 1 80 ? 11.499 -0.696 -21.984 1.00 53.62 80 ASP A C 1
ATOM 635 O O . ASP A 1 80 ? 11.311 -0.548 -23.192 1.00 53.62 80 ASP A O 1
ATOM 639 N N . ASN A 1 81 ? 12.290 0.094 -21.261 1.00 46.41 81 ASN A N 1
ATOM 640 C CA . ASN A 1 81 ? 13.033 1.272 -21.692 1.00 46.41 81 ASN A CA 1
ATOM 641 C C . ASN A 1 81 ? 13.505 1.228 -23.164 1.00 46.41 81 ASN A C 1
ATOM 643 O O . ASN A 1 81 ? 14.626 0.805 -23.452 1.00 46.41 81 ASN A O 1
ATOM 647 N N . THR A 1 82 ? 12.723 1.765 -24.107 1.00 40.59 82 THR A N 1
ATOM 648 C CA . THR A 1 82 ? 13.297 2.207 -25.384 1.00 40.59 82 THR A CA 1
ATOM 649 C C . THR A 1 82 ? 14.175 3.422 -25.097 1.00 40.59 82 THR A C 1
ATOM 651 O O . THR A 1 82 ? 13.664 4.413 -24.563 1.00 40.59 82 THR A O 1
ATOM 654 N N . PRO A 1 83 ? 15.480 3.391 -25.421 1.00 37.97 83 PRO A N 1
ATOM 655 C CA . PRO A 1 83 ? 16.337 4.549 -25.232 1.00 37.97 83 PRO A CA 1
ATOM 656 C C . PRO A 1 83 ? 15.800 5.683 -26.109 1.00 37.97 83 PRO A C 1
ATOM 658 O O . PRO A 1 83 ? 15.745 5.556 -27.333 1.00 37.97 83 PRO A O 1
ATOM 661 N N . ILE A 1 84 ? 15.384 6.790 -25.490 1.00 46.47 84 ILE A N 1
ATOM 662 C CA . ILE A 1 84 ? 15.002 8.001 -26.218 1.00 46.47 84 ILE A CA 1
ATOM 663 C C . ILE A 1 84 ? 16.296 8.605 -26.772 1.00 46.47 84 ILE A C 1
ATOM 665 O O . ILE A 1 84 ? 16.962 9.415 -26.130 1.00 46.47 84 ILE A O 1
ATOM 669 N N . ILE A 1 85 ? 16.700 8.161 -27.962 1.00 43.72 85 ILE A N 1
ATOM 670 C CA . ILE A 1 85 ? 17.756 8.812 -28.731 1.00 43.72 85 ILE A CA 1
ATOM 671 C C . ILE A 1 85 ? 17.161 10.113 -29.262 1.00 43.72 85 ILE A C 1
ATOM 673 O O . ILE A 1 85 ? 16.461 10.125 -30.270 1.00 43.72 85 ILE A O 1
ATOM 677 N N . GLY A 1 86 ? 17.457 11.208 -28.568 1.00 42.59 86 GLY A N 1
ATOM 678 C CA . GLY A 1 86 ? 17.256 12.555 -29.086 1.00 42.59 86 GLY A CA 1
ATOM 679 C C . GLY A 1 86 ? 16.289 13.391 -28.269 1.00 42.59 86 GLY A C 1
ATOM 680 O O . GLY A 1 86 ? 15.166 13.631 -28.694 1.00 42.59 86 GLY A O 1
ATOM 681 N N . SER A 1 87 ? 16.755 13.899 -27.133 1.00 37.78 87 SER A N 1
ATOM 682 C CA . SER A 1 87 ? 16.461 15.254 -26.657 1.00 37.78 87 SER A CA 1
ATOM 683 C C . SER A 1 87 ? 17.444 15.567 -25.536 1.00 37.78 87 SER A C 1
ATOM 685 O O . SER A 1 87 ? 17.612 14.771 -24.620 1.00 37.78 87 SER A O 1
ATOM 687 N N . ASN A 1 88 ? 18.126 16.706 -25.632 1.00 40.78 88 ASN A N 1
ATOM 688 C CA . ASN A 1 88 ? 19.116 17.196 -24.668 1.00 40.78 8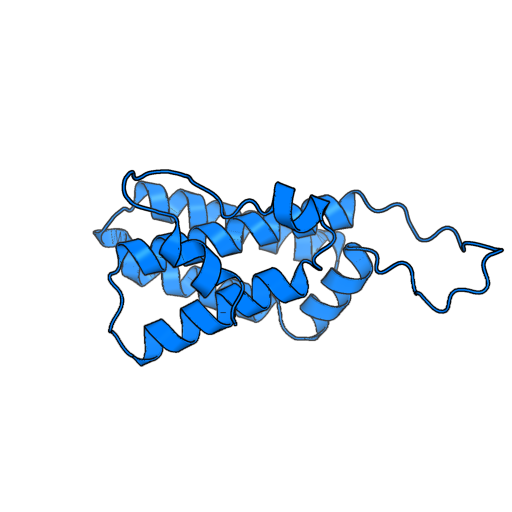8 ASN A CA 1
ATOM 689 C C . ASN A 1 88 ? 18.496 17.632 -23.322 1.00 40.78 88 ASN A C 1
ATOM 691 O O . ASN A 1 88 ? 19.010 18.548 -22.685 1.00 40.78 88 ASN A O 1
ATOM 695 N N . ASP A 1 89 ? 17.416 16.989 -22.882 1.00 36.53 89 ASP A N 1
ATOM 696 C CA . ASP A 1 89 ? 16.891 17.161 -21.536 1.00 36.53 89 ASP A CA 1
ATOM 697 C C . ASP A 1 89 ? 17.462 16.061 -20.648 1.00 36.53 89 ASP A C 1
ATOM 699 O O . ASP A 1 89 ? 17.231 14.867 -20.845 1.00 36.53 89 ASP A O 1
ATOM 703 N N . ILE A 1 90 ? 18.240 16.479 -19.652 1.00 40.09 90 ILE A N 1
ATOM 704 C CA . ILE A 1 90 ? 18.705 15.636 -18.552 1.00 40.09 90 ILE A CA 1
ATOM 705 C C . ILE A 1 90 ? 17.486 15.358 -17.665 1.00 40.09 90 ILE A C 1
ATOM 707 O O . ILE A 1 90 ? 17.311 15.927 -16.593 1.00 40.09 90 ILE A O 1
ATOM 711 N N . GLY A 1 91 ? 16.605 14.499 -18.151 1.00 37.00 91 GLY A N 1
ATOM 712 C CA . GLY A 1 91 ? 15.453 13.990 -17.439 1.00 37.00 91 GLY A CA 1
ATOM 713 C C . GLY A 1 91 ? 15.376 12.517 -17.756 1.00 37.00 91 GLY A C 1
ATOM 714 O O . GLY A 1 91 ? 14.840 12.135 -18.792 1.00 37.00 91 GLY A O 1
ATOM 715 N N . TYR A 1 92 ? 15.952 11.677 -16.892 1.00 40.19 92 TYR A N 1
ATOM 716 C CA . TYR A 1 92 ? 15.627 10.255 -16.905 1.00 40.19 92 TYR A CA 1
ATOM 717 C C . TYR A 1 92 ? 14.106 10.151 -16.992 1.00 40.19 92 TYR A C 1
ATOM 719 O O . TYR A 1 92 ? 13.423 10.713 -16.134 1.00 40.19 92 TYR A O 1
ATOM 727 N N . SER A 1 93 ? 13.586 9.470 -18.015 1.00 46.94 93 SER A N 1
ATOM 728 C CA . SER A 1 93 ? 12.201 9.009 -17.994 1.00 46.94 93 SER A CA 1
ATOM 729 C C . SER A 1 93 ? 12.035 8.258 -16.674 1.00 46.94 93 SER A C 1
ATOM 731 O O . SER A 1 93 ? 12.614 7.185 -16.477 1.00 46.94 93 SER A O 1
ATOM 733 N N . ARG A 1 94 ? 11.380 8.896 -15.700 1.00 60.84 94 ARG A N 1
ATOM 734 C CA . ARG A 1 94 ? 11.198 8.385 -14.340 1.00 60.84 94 ARG A CA 1
ATOM 735 C C . ARG A 1 94 ? 10.085 7.346 -14.433 1.00 60.84 94 ARG A C 1
ATOM 737 O O . ARG A 1 94 ? 8.960 7.587 -14.021 1.00 60.84 94 ARG A O 1
ATOM 744 N N . SER A 1 95 ? 10.382 6.233 -15.106 1.00 76.38 95 SER A N 1
ATOM 745 C CA . SER A 1 95 ? 9.443 5.131 -15.285 1.00 76.38 95 SER A CA 1
ATOM 746 C C . SER A 1 95 ? 8.928 4.708 -13.912 1.00 76.38 95 SER A C 1
ATOM 748 O O . SER A 1 95 ? 9.718 4.550 -12.974 1.00 76.38 95 SER A O 1
ATOM 750 N N . ALA A 1 96 ? 7.611 4.523 -13.805 1.00 79.44 96 ALA A N 1
ATOM 751 C CA . ALA A 1 96 ? 6.962 4.049 -12.589 1.00 79.44 96 ALA A CA 1
ATOM 752 C C . ALA A 1 96 ? 7.618 2.756 -12.074 1.00 79.44 96 ALA A C 1
ATOM 754 O O . ALA A 1 96 ? 7.790 2.611 -10.865 1.00 79.44 96 ALA A O 1
ATOM 755 N N . SER A 1 97 ? 8.075 1.889 -12.988 1.00 83.50 97 SER A N 1
ATOM 756 C CA . SER A 1 97 ? 8.836 0.673 -12.683 1.00 83.50 97 SER A CA 1
ATOM 757 C C . SER A 1 97 ? 10.182 0.979 -12.017 1.00 83.50 97 SER A C 1
ATOM 759 O O . SER A 1 97 ? 10.458 0.481 -10.927 1.00 83.50 97 SER A O 1
ATOM 761 N N . ASN A 1 98 ? 10.987 1.891 -12.575 1.00 82.69 98 ASN A N 1
ATOM 762 C CA . ASN A 1 98 ? 12.271 2.284 -11.976 1.00 82.69 98 ASN A CA 1
ATOM 763 C C . ASN A 1 98 ? 12.098 2.907 -10.581 1.00 82.69 98 ASN A C 1
ATOM 765 O O . ASN A 1 98 ? 12.906 2.671 -9.679 1.00 82.69 98 ASN A O 1
ATOM 769 N N . GLU A 1 99 ? 11.055 3.718 -10.386 1.00 84.62 99 GLU A N 1
ATOM 770 C CA . GLU A 1 99 ? 10.760 4.273 -9.065 1.00 84.62 99 GLU A CA 1
ATOM 771 C C . GLU A 1 99 ? 10.296 3.197 -8.079 1.00 84.62 99 GLU A C 1
ATOM 773 O O . GLU A 1 99 ? 10.700 3.249 -6.914 1.00 84.62 99 GLU A O 1
ATOM 778 N N . LEU A 1 100 ? 9.489 2.231 -8.534 1.00 86.69 100 LEU A N 1
ATOM 779 C CA . LEU A 1 100 ? 9.002 1.120 -7.718 1.00 86.69 100 LEU A CA 1
ATOM 780 C C . LEU A 1 100 ? 10.162 0.221 -7.280 1.00 86.69 100 LEU A C 1
ATOM 782 O O . LEU A 1 100 ? 10.319 -0.027 -6.088 1.00 86.69 100 LEU A O 1
ATOM 786 N N . ILE A 1 101 ? 11.047 -0.163 -8.205 1.00 88.44 101 ILE A N 1
ATOM 787 C CA . ILE A 1 101 ? 12.272 -0.926 -7.913 1.00 88.44 101 ILE A CA 1
ATOM 788 C C . ILE A 1 101 ? 13.131 -0.190 -6.882 1.00 88.44 101 ILE A C 1
ATOM 790 O O . ILE A 1 101 ? 13.632 -0.790 -5.927 1.00 88.44 101 ILE A O 1
ATOM 794 N N . ARG A 1 102 ? 13.295 1.132 -7.020 1.00 87.00 102 ARG A N 1
ATOM 795 C CA . ARG A 1 102 ? 14.016 1.929 -6.017 1.00 87.00 102 ARG A CA 1
ATOM 796 C C . ARG A 1 102 ? 13.325 1.859 -4.653 1.00 87.00 102 ARG A C 1
ATOM 798 O O . ARG A 1 102 ? 14.010 1.662 -3.654 1.00 87.00 102 ARG A O 1
ATOM 805 N N . ALA A 1 103 ? 12.001 1.993 -4.605 1.00 86.81 103 ALA A N 1
ATOM 806 C CA . ALA A 1 103 ? 11.237 1.926 -3.362 1.00 86.81 103 ALA A CA 1
ATOM 807 C C . ALA A 1 103 ? 11.351 0.549 -2.683 1.00 86.81 103 ALA A C 1
ATOM 809 O O . ALA A 1 103 ? 11.591 0.485 -1.473 1.00 86.81 103 ALA A O 1
ATOM 810 N N . ILE A 1 104 ? 11.268 -0.539 -3.456 1.00 90.69 104 ILE A N 1
ATOM 811 C CA . ILE A 1 104 ? 11.486 -1.920 -2.995 1.00 90.69 104 ILE A CA 1
ATOM 812 C C . ILE A 1 104 ? 12.857 -2.042 -2.328 1.00 90.69 104 ILE A C 1
ATOM 814 O O . ILE A 1 104 ? 12.935 -2.436 -1.165 1.00 90.69 104 ILE A O 1
ATOM 818 N N . ASN A 1 105 ? 13.916 -1.586 -3.003 1.00 88.81 105 ASN A N 1
ATOM 819 C CA . ASN A 1 105 ? 15.284 -1.608 -2.474 1.00 88.81 105 ASN A CA 1
ATOM 820 C C . ASN A 1 105 ? 15.470 -0.759 -1.204 1.00 88.81 105 ASN A C 1
ATOM 822 O O . ASN A 1 105 ? 16.371 -1.018 -0.410 1.00 88.81 105 ASN A O 1
ATOM 826 N N . THR A 1 106 ? 14.615 0.242 -0.982 1.00 88.44 106 THR A N 1
ATOM 827 C CA . THR A 1 106 ? 14.601 1.048 0.252 1.00 88.44 106 THR A CA 1
ATOM 828 C C . THR A 1 106 ? 13.670 0.507 1.344 1.00 88.44 106 THR A C 1
ATOM 830 O O . THR A 1 106 ? 13.532 1.135 2.393 1.00 88.44 106 THR A O 1
ATOM 833 N N . GLY A 1 107 ? 13.049 -0.657 1.134 1.00 90.88 107 GLY A N 1
ATOM 834 C CA . GLY A 1 107 ? 12.244 -1.347 2.142 1.00 90.88 107 GLY A CA 1
ATOM 835 C C . GLY A 1 107 ? 10.730 -1.172 2.010 1.00 90.88 107 GLY A C 1
ATOM 836 O O . GLY A 1 107 ? 10.033 -1.255 3.021 1.00 90.88 107 GLY A O 1
ATOM 837 N N . LEU A 1 108 ? 10.199 -0.947 0.801 1.00 91.88 108 LEU A N 1
ATOM 838 C CA . LEU A 1 108 ? 8.749 -0.839 0.576 1.00 91.88 108 LEU A CA 1
ATOM 839 C C . LEU A 1 108 ? 7.975 -2.074 1.072 1.00 91.88 108 LEU A C 1
ATOM 841 O O . LEU A 1 108 ? 6.965 -1.907 1.746 1.00 91.88 108 LEU A O 1
ATOM 845 N N . LEU A 1 109 ? 8.466 -3.292 0.812 1.00 94.81 109 LEU A N 1
ATOM 846 C CA . LEU A 1 109 ? 7.815 -4.530 1.272 1.00 94.81 109 LEU A CA 1
ATOM 847 C C . LEU A 1 109 ? 7.651 -4.563 2.798 1.00 94.81 109 LEU A C 1
ATOM 849 O O . LEU A 1 109 ? 6.569 -4.840 3.302 1.00 94.81 109 LEU A O 1
ATOM 853 N N . LYS A 1 110 ? 8.687 -4.152 3.537 1.00 94.25 110 LYS A N 1
ATOM 854 C CA . LYS A 1 110 ? 8.624 -4.038 4.998 1.00 94.25 110 LYS A CA 1
ATOM 855 C C . LYS A 1 110 ? 7.587 -3.005 5.455 1.00 94.25 110 LYS A C 1
ATOM 857 O O . LYS A 1 110 ? 6.952 -3.187 6.488 1.00 94.25 110 LYS A O 1
ATOM 862 N N . ARG A 1 111 ? 7.405 -1.907 4.712 1.00 91.94 111 ARG A N 1
ATOM 863 C CA . ARG A 1 111 ? 6.345 -0.928 5.013 1.00 91.94 111 ARG A CA 1
ATOM 864 C C . ARG A 1 111 ? 4.954 -1.504 4.764 1.00 91.94 111 ARG A C 1
ATOM 866 O O . ARG A 1 111 ? 4.069 -1.270 5.576 1.00 91.94 111 ARG A O 1
ATOM 873 N N . ILE A 1 112 ? 4.774 -2.277 3.692 1.00 94.38 112 ILE A N 1
ATOM 874 C CA . ILE A 1 112 ? 3.507 -2.966 3.412 1.00 94.38 112 ILE A CA 1
ATOM 875 C C . ILE A 1 112 ? 3.148 -3.915 4.560 1.00 94.38 112 ILE A C 1
ATOM 877 O O . ILE A 1 112 ? 2.016 -3.877 5.034 1.00 94.38 112 ILE A O 1
ATOM 881 N N . GLU A 1 113 ? 4.108 -4.688 5.070 1.00 94.88 113 GLU A N 1
ATOM 882 C CA . GLU A 1 113 ? 3.898 -5.537 6.252 1.00 94.88 113 GLU A CA 1
ATOM 883 C C . GLU A 1 113 ? 3.446 -4.723 7.475 1.00 94.88 113 GLU A C 1
ATOM 885 O O . GLU A 1 113 ? 2.483 -5.103 8.135 1.00 94.88 113 GLU A O 1
ATOM 890 N N . ILE A 1 114 ? 4.067 -3.565 7.737 1.00 93.06 114 ILE A N 1
ATOM 891 C CA . ILE A 1 114 ? 3.658 -2.667 8.833 1.00 93.06 114 ILE A CA 1
ATOM 892 C C . ILE A 1 114 ? 2.209 -2.189 8.650 1.00 93.06 114 ILE A C 1
ATOM 894 O O . ILE A 1 114 ? 1.445 -2.166 9.618 1.00 93.06 114 ILE A O 1
ATOM 898 N N . TYR A 1 115 ? 1.806 -1.827 7.428 1.00 93.50 115 TYR A N 1
ATOM 899 C CA . TYR A 1 115 ? 0.428 -1.411 7.149 1.00 93.50 115 TYR A CA 1
ATOM 900 C C . TYR A 1 115 ? -0.570 -2.549 7.355 1.00 93.50 115 TYR A C 1
ATOM 902 O O . TYR A 1 115 ? -1.622 -2.317 7.945 1.00 93.50 115 TYR A O 1
ATOM 910 N N . LYS A 1 116 ? -0.230 -3.771 6.928 1.00 94.44 116 LYS A N 1
ATOM 911 C CA . LYS A 1 116 ? -1.057 -4.966 7.147 1.00 94.44 116 LYS A CA 1
ATOM 912 C C . LYS A 1 116 ? -1.213 -5.266 8.634 1.00 94.44 116 LYS A C 1
ATOM 914 O O . LYS A 1 116 ? -2.337 -5.381 9.096 1.00 94.44 116 LYS A O 1
ATOM 919 N N . SER A 1 117 ? -0.123 -5.290 9.401 1.00 93.88 117 SER A N 1
ATOM 920 C CA . SER A 1 117 ? -0.201 -5.482 10.857 1.00 93.88 117 SER A CA 1
ATOM 921 C C . SER A 1 117 ? -1.008 -4.384 11.546 1.00 93.88 117 SER A C 1
ATOM 923 O O . SER A 1 117 ? -1.737 -4.656 12.490 1.00 93.88 117 SER A O 1
ATOM 925 N N . SER A 1 118 ? -0.942 -3.145 11.051 1.00 90.81 118 SER A N 1
ATOM 926 C CA . SER A 1 118 ? -1.750 -2.054 11.604 1.00 90.81 118 SER A CA 1
ATOM 927 C C . SER A 1 118 ? -3.252 -2.257 11.393 1.00 90.81 118 SER A C 1
ATOM 929 O O . SER A 1 118 ? -4.035 -1.681 12.138 1.00 90.81 118 SER A O 1
ATOM 931 N N . LEU A 1 119 ? -3.681 -3.046 10.398 1.00 92.00 119 LEU A N 1
ATOM 932 C CA . LEU A 1 119 ? -5.101 -3.319 10.159 1.00 92.00 119 LEU A CA 1
ATOM 933 C C . LEU A 1 119 ? -5.742 -4.168 11.265 1.00 92.00 119 LEU A C 1
ATOM 935 O O . LEU A 1 119 ? -6.951 -4.057 11.478 1.00 92.00 119 LEU A O 1
ATOM 939 N N . GLU A 1 120 ? -4.946 -4.953 11.995 1.00 90.75 120 GLU A N 1
ATOM 940 C CA . GLU A 1 120 ? -5.412 -5.790 13.108 1.00 90.75 120 GLU A CA 1
ATOM 941 C C . GLU A 1 120 ? -6.099 -4.951 14.200 1.00 90.75 120 GLU A C 1
ATOM 943 O O . GLU A 1 120 ? -7.113 -5.373 14.759 1.00 90.75 120 GLU A O 1
ATOM 948 N N . ASP A 1 121 ? -5.636 -3.714 14.411 1.00 88.06 121 ASP A N 1
ATOM 949 C CA . ASP A 1 121 ? -6.201 -2.764 15.379 1.00 88.06 121 ASP A CA 1
ATOM 950 C C . ASP A 1 121 ? -7.629 -2.296 15.024 1.00 88.06 121 ASP A C 1
ATOM 952 O O . ASP A 1 121 ? -8.306 -1.683 15.852 1.00 88.06 121 ASP A O 1
ATOM 956 N N . PHE A 1 122 ? -8.099 -2.542 13.795 1.00 87.38 122 PHE A N 1
ATOM 957 C CA . PHE A 1 122 ? -9.366 -2.012 13.274 1.00 87.38 122 PHE A CA 1
ATOM 958 C C . PHE A 1 122 ? -10.434 -3.084 13.024 1.00 87.38 122 PHE A C 1
ATOM 960 O O . PHE A 1 122 ? -11.564 -2.740 12.665 1.00 87.38 122 PHE A O 1
ATOM 967 N N . VAL A 1 123 ? -10.117 -4.370 13.217 1.00 83.62 123 VAL A N 1
ATOM 968 C CA . VAL A 1 123 ? -11.023 -5.494 12.904 1.00 83.62 123 VAL A CA 1
ATOM 969 C C . VAL A 1 123 ? -12.342 -5.399 13.678 1.00 83.62 123 VAL A C 1
ATOM 971 O O . VAL A 1 123 ? -13.404 -5.678 13.127 1.00 83.62 123 VAL A O 1
ATOM 974 N N . GLU A 1 124 ? -12.303 -4.948 14.933 1.00 81.81 124 GLU A N 1
ATOM 975 C CA . GLU A 1 124 ? -13.505 -4.781 15.765 1.00 81.81 124 GLU A CA 1
ATOM 976 C C . GLU A 1 124 ? -14.398 -3.607 15.323 1.00 81.81 124 GLU A C 1
ATOM 978 O O . GLU A 1 124 ? -15.571 -3.553 15.692 1.00 81.81 124 GLU A O 1
ATOM 983 N N . PHE A 1 125 ? -13.859 -2.671 14.535 1.00 80.81 125 PHE A N 1
ATOM 984 C CA . PHE A 1 125 ? -14.555 -1.459 14.109 1.00 80.81 125 PHE A CA 1
ATOM 985 C C . PHE A 1 125 ? -15.310 -1.649 12.788 1.00 80.81 125 PHE A C 1
ATOM 987 O O . PHE A 1 125 ? -16.495 -1.329 12.703 1.00 80.81 125 PHE A O 1
ATOM 994 N N . ASP A 1 126 ? -14.637 -2.177 11.761 1.00 84.25 126 ASP A N 1
ATOM 995 C CA . ASP A 1 126 ? -15.232 -2.443 10.444 1.00 84.25 126 ASP A CA 1
ATOM 996 C C . ASP A 1 126 ? -14.510 -3.607 9.751 1.00 84.25 126 ASP A C 1
ATOM 998 O O . ASP A 1 126 ? -13.716 -3.423 8.826 1.00 84.25 126 ASP A O 1
ATOM 1002 N N . ALA A 1 127 ? -14.781 -4.828 10.218 1.00 88.44 127 ALA A N 1
ATOM 1003 C CA . ALA A 1 127 ? -14.153 -6.049 9.709 1.00 88.44 127 ALA A CA 1
ATOM 1004 C C . ALA A 1 127 ? -14.285 -6.208 8.183 1.00 88.44 127 ALA A C 1
ATOM 1006 O O . ALA A 1 127 ? -13.357 -6.678 7.527 1.00 88.44 127 ALA A O 1
ATOM 1007 N N . SER A 1 128 ? -15.423 -5.803 7.607 1.00 89.94 128 SER A N 1
ATOM 1008 C CA . SER A 1 128 ? -15.649 -5.874 6.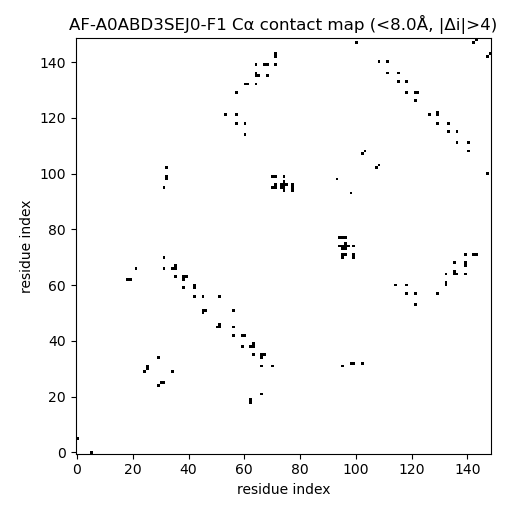161 1.00 89.94 128 SER A CA 1
ATOM 1009 C C . SER A 1 128 ? -14.728 -4.945 5.382 1.00 89.94 128 SER A C 1
ATOM 1011 O O . SER A 1 128 ? -14.136 -5.362 4.388 1.00 89.94 128 SER A O 1
ATOM 1013 N N . PHE A 1 129 ? -14.593 -3.693 5.819 1.00 87.12 129 PHE A N 1
ATOM 1014 C CA . PHE A 1 129 ? -13.727 -2.737 5.145 1.00 87.12 129 PHE A CA 1
ATOM 1015 C C . PHE A 1 129 ? -12.250 -3.062 5.371 1.00 87.12 129 PHE A C 1
ATOM 1017 O O . PHE A 1 129 ? -11.457 -2.973 4.436 1.00 87.12 129 PHE A O 1
ATOM 1024 N N . VAL A 1 130 ? -11.891 -3.514 6.576 1.00 91.25 130 VAL A N 1
ATOM 1025 C CA . VAL A 1 130 ? -10.538 -3.984 6.901 1.00 91.25 130 VAL A CA 1
ATOM 1026 C C . VAL A 1 130 ? -10.113 -5.128 5.980 1.00 91.25 130 VAL A C 1
ATOM 1028 O O . VAL A 1 130 ? -9.047 -5.034 5.374 1.00 91.25 130 VAL A O 1
ATOM 1031 N N . ALA A 1 131 ? -10.967 -6.139 5.786 1.00 92.06 131 ALA A N 1
ATOM 1032 C CA . ALA A 1 131 ? -10.672 -7.264 4.900 1.00 92.06 131 ALA A CA 1
ATOM 1033 C C . ALA A 1 131 ? -10.394 -6.821 3.450 1.00 92.06 131 ALA A C 1
ATOM 1035 O O . ALA A 1 131 ? -9.469 -7.327 2.822 1.00 92.06 131 ALA A O 1
ATOM 1036 N N . ILE A 1 132 ? -11.136 -5.832 2.933 1.00 91.88 132 ILE A N 1
ATOM 1037 C CA . ILE A 1 132 ? -10.917 -5.280 1.582 1.00 91.88 132 ILE A CA 1
ATOM 1038 C C . ILE A 1 132 ? -9.542 -4.605 1.474 1.00 91.88 132 ILE A C 1
ATOM 1040 O O . ILE A 1 132 ? -8.843 -4.752 0.470 1.00 91.88 132 ILE A O 1
ATOM 1044 N N . VAL A 1 133 ? -9.151 -3.831 2.489 1.00 91.94 133 VAL A N 1
ATOM 1045 C CA . VAL A 1 133 ? -7.859 -3.130 2.492 1.00 91.94 133 VAL A CA 1
ATOM 1046 C C . VAL A 1 133 ? -6.704 -4.129 2.636 1.00 91.94 133 VAL A C 1
ATOM 1048 O O . VAL A 1 133 ? -5.694 -4.001 1.941 1.00 91.94 133 VAL A O 1
ATOM 1051 N N . GLU A 1 134 ? -6.860 -5.146 3.484 1.00 94.94 134 GLU A N 1
ATOM 1052 C CA . GLU A 1 134 ? -5.876 -6.216 3.678 1.00 94.94 134 GLU A CA 1
ATOM 1053 C C . GLU A 1 134 ? -5.675 -7.060 2.412 1.00 94.94 134 GLU A C 1
ATOM 1055 O O . GLU A 1 134 ? -4.535 -7.341 2.025 1.00 94.94 134 GLU A O 1
ATOM 1060 N N . GLU A 1 135 ? -6.767 -7.424 1.732 1.00 94.06 135 GLU A N 1
ATOM 1061 C CA . GLU A 1 135 ? -6.731 -8.129 0.450 1.00 94.06 135 GLU A CA 1
ATOM 1062 C C . GLU A 1 135 ? -5.956 -7.313 -0.590 1.00 94.06 135 GLU A C 1
ATOM 1064 O O . GLU A 1 135 ? -5.068 -7.845 -1.262 1.00 94.06 135 GLU A O 1
ATOM 1069 N N . ARG A 1 136 ? -6.211 -5.999 -0.672 1.00 93.88 136 ARG A N 1
ATOM 1070 C CA . ARG A 1 136 ? -5.488 -5.123 -1.602 1.00 93.88 136 ARG A CA 1
ATOM 1071 C C . ARG A 1 136 ? -3.993 -5.075 -1.299 1.00 93.88 136 ARG A C 1
ATOM 1073 O O . ARG A 1 136 ? -3.192 -5.210 -2.222 1.00 93.88 136 ARG A O 1
ATOM 1080 N N . PHE A 1 137 ? -3.598 -4.917 -0.033 1.00 96.56 137 PHE A N 1
ATOM 1081 C CA . PHE A 1 137 ? -2.179 -4.958 0.336 1.00 96.56 137 PHE A CA 1
ATOM 1082 C C . PHE A 1 137 ? -1.535 -6.301 -0.008 1.00 96.56 137 PHE A C 1
ATOM 1084 O O . PHE A 1 137 ? -0.423 -6.315 -0.525 1.00 96.56 137 PHE A O 1
ATOM 1091 N N . SER A 1 138 ? -2.231 -7.411 0.242 1.00 97.19 138 SER A N 1
ATOM 1092 C CA . SER A 1 138 ? -1.717 -8.754 -0.047 1.00 97.19 138 SER A CA 1
ATOM 1093 C C . SER A 1 138 ? -1.508 -8.971 -1.545 1.00 97.19 138 SER A C 1
ATOM 1095 O O . SER A 1 138 ? -0.446 -9.437 -1.943 1.00 97.19 138 SER A O 1
ATOM 1097 N N . LYS A 1 139 ? -2.459 -8.541 -2.379 1.00 95.81 139 LYS A N 1
ATOM 1098 C CA . LYS A 1 139 ? -2.337 -8.594 -3.840 1.00 95.81 139 LYS A CA 1
ATOM 1099 C C . LYS A 1 139 ? -1.189 -7.723 -4.358 1.00 95.81 139 LYS A C 1
ATOM 1101 O O . LYS A 1 139 ? -0.430 -8.151 -5.219 1.00 95.81 139 LYS A O 1
ATOM 1106 N N . VAL A 1 140 ? -1.045 -6.502 -3.838 1.00 95.38 140 VAL A N 1
ATOM 1107 C CA . VAL A 1 140 ? 0.083 -5.615 -4.174 1.00 95.38 140 VAL A CA 1
ATOM 1108 C C . VAL A 1 140 ? 1.414 -6.271 -3.810 1.00 95.38 140 VAL A C 1
ATOM 1110 O O . VAL A 1 140 ? 2.349 -6.251 -4.605 1.00 95.38 140 VAL A O 1
ATOM 1113 N N . GLU A 1 141 ? 1.507 -6.836 -2.609 1.00 97.12 141 GLU A N 1
ATOM 1114 C CA . GLU A 1 141 ? 2.712 -7.494 -2.109 1.00 97.12 141 GLU A CA 1
ATOM 1115 C C . GLU A 1 141 ? 3.100 -8.709 -2.963 1.00 97.12 141 GLU A C 1
ATOM 1117 O O . GLU A 1 141 ? 4.271 -8.855 -3.307 1.00 97.12 141 GLU A O 1
ATOM 1122 N N . GLU A 1 142 ? 2.126 -9.550 -3.318 1.00 96.88 142 GLU A N 1
ATOM 1123 C CA . GLU A 1 142 ? 2.300 -10.712 -4.195 1.00 96.88 142 GLU A CA 1
ATOM 1124 C C . GLU A 1 142 ? 2.834 -10.290 -5.566 1.00 96.88 142 GLU A C 1
ATOM 1126 O O . GLU A 1 142 ? 3.901 -10.740 -5.971 1.00 96.88 142 GLU A O 1
ATOM 1131 N N . VAL A 1 143 ? 2.182 -9.326 -6.223 1.00 94.75 143 VAL A N 1
ATOM 1132 C CA . VAL A 1 143 ? 2.623 -8.836 -7.539 1.00 94.75 143 VAL A CA 1
ATOM 1133 C C . VAL A 1 143 ? 4.027 -8.228 -7.481 1.00 94.75 143 VAL A C 1
ATOM 1135 O O . VAL A 1 143 ? 4.827 -8.434 -8.390 1.00 94.75 143 VAL A O 1
ATOM 1138 N N . ILE A 1 144 ? 4.364 -7.493 -6.415 1.00 93.38 144 ILE A N 1
ATOM 1139 C CA . ILE A 1 144 ? 5.722 -6.960 -6.239 1.00 93.38 144 ILE A CA 1
ATOM 1140 C C . ILE A 1 144 ? 6.751 -8.093 -6.151 1.00 93.38 144 ILE A C 1
ATOM 1142 O O . ILE A 1 144 ? 7.827 -7.981 -6.739 1.00 93.38 144 ILE A O 1
ATOM 1146 N N . LYS A 1 145 ? 6.443 -9.158 -5.403 1.00 93.38 145 LYS A N 1
ATOM 1147 C CA . LYS A 1 145 ? 7.349 -10.297 -5.227 1.00 93.38 145 LYS A CA 1
ATOM 1148 C C . LYS A 1 145 ? 7.512 -11.111 -6.506 1.00 93.38 145 LYS A C 1
ATOM 1150 O O . LYS A 1 145 ? 8.620 -11.558 -6.763 1.00 93.38 145 LYS A O 1
ATOM 1155 N N . ASP A 1 146 ? 6.451 -11.275 -7.286 1.00 93.38 146 ASP A N 1
ATOM 1156 C CA . ASP A 1 146 ? 6.477 -12.118 -8.483 1.00 93.38 146 ASP A CA 1
ATOM 1157 C C . ASP A 1 146 ? 7.118 -11.421 -9.693 1.00 93.38 146 ASP A C 1
ATOM 1159 O O . ASP A 1 146 ? 7.805 -12.065 -10.482 1.00 93.38 146 ASP A O 1
ATOM 1163 N N . GLU A 1 147 ? 6.914 -10.108 -9.841 1.00 89.88 147 GLU A N 1
ATOM 1164 C CA . GLU A 1 147 ? 7.296 -9.373 -11.058 1.00 89.88 147 GLU A CA 1
ATOM 1165 C C . GLU A 1 147 ? 8.549 -8.493 -10.879 1.00 89.88 147 GLU A C 1
ATOM 1167 O O . GLU A 1 147 ? 9.169 -8.086 -11.863 1.00 89.88 147 GLU A O 1
ATOM 1172 N N . PHE A 1 148 ? 8.937 -8.167 -9.638 1.00 84.81 148 PHE A N 1
ATOM 1173 C CA . PHE A 1 148 ? 9.997 -7.183 -9.363 1.00 84.81 148 PHE A CA 1
ATOM 1174 C C . PHE A 1 148 ? 11.091 -7.658 -8.386 1.00 84.81 148 PHE A C 1
ATOM 1176 O O . PHE A 1 148 ? 11.991 -6.866 -8.084 1.00 84.81 148 PHE A O 1
ATOM 1183 N N . CYS A 1 149 ? 11.036 -8.898 -7.885 1.00 86.38 149 CYS A N 1
ATOM 1184 C CA . CYS A 1 149 ? 12.026 -9.496 -6.971 1.00 86.38 149 CYS A CA 1
ATOM 1185 C C . CYS A 1 149 ? 12.595 -10.804 -7.534 1.00 86.38 149 CYS A C 1
ATOM 1187 O O . CYS A 1 149 ? 13.805 -11.042 -7.308 1.00 86.38 149 CYS A O 1
#

Solvent-accessible surface area (backbone atoms only — not comparable to full-atom values): 9044 Å² total; per-residue (Å²): 133,56,80,57,62,70,46,66,77,70,65,83,90,88,81,82,89,75,70,71,54,58,68,63,45,44,74,73,64,52,58,66,67,6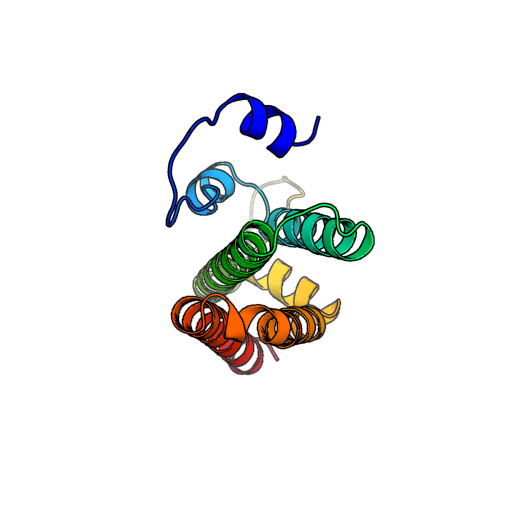1,54,51,50,55,52,49,51,52,54,53,55,38,66,74,63,68,80,61,58,71,69,60,55,51,52,47,54,43,50,50,35,50,53,48,47,51,42,53,53,46,20,73,68,48,74,80,83,72,80,79,87,83,65,99,63,96,61,79,82,80,43,49,37,63,54,47,54,51,40,47,77,74,43,43,66,62,50,52,52,53,55,50,61,57,45,67,82,40,43,92,78,42,47,71,62,41,50,55,41,46,51,45,44,50,53,44,51,50,52,45,53,75,77,73,107

Radius of gyration: 16.81 Å; Cα contacts (8 Å, |Δi|>4): 81; chains: 1; bounding box: 39×37×48 Å

pLDDT: mean 73.63, std 19.17, range [35.59, 97.19]

Secondary structure (DSSP, 8-state):
--TTHHHHTT-----S-----HHHHHHTT--HHHHHHHHHHHHHHHHHH--S-HHHHHHHHHHHHHHHHHHHHHHHTS-------S---------HHHHHHHHHHTTHHHHHHHHHHHHGGGHHHHHHHHHHHHHHHHHHHHHHHHHH-

Organism: NCBI:txid382380

=== Feature glossary ===
The record interleaves many kinds of information about one protein. Here is each kind framed as the question it answers.

Q: Are the domains correctly placed relative to each other?
A: Predicted aligned error is AlphaFold's pairwise confidence. Unlike pLDDT (per-residue), PAE is per-residue-pair and captures whether two parts of the structure are correctly placed relative to each other. Units are ångströms of expected positional error.

Q: Which residues are in helices, strands, or loops?
A: Eight-state secondary structure (DSSP): H is the canonical α-helix, G the tighter 3₁₀-helix, I the wider π-helix; E/B are β-structure, T and S are turns and bends, and '-' is everything else. DSSP derives these from the pattern of main-chain N–H···O=C hydrogen bonds, not from the sequence.

Q: What if only a Cα trace is available?
A: P-SEA three-state annotation labels each residue as helix, strand, or coil based purely on the geometry of the Cα trace. It serves as a fallback when the full backbone (and thus DSSP) is unavailable.

Q: What are the backbone torsion angles?
A: φ (phi) and ψ (psi) are the two rotatable backbone dihedrals per residue: φ is the C(i-1)–N–Cα–C torsion, ψ is the N–Cα–C–N(i+1) torsion, both in degrees on (−180°, 180°]. α-helical residues cluster near (−60°, −45°); β-strand residues near (−120°, +130°). A Ramachandran plot is simply a scatter of (φ, ψ) for every residue.

Q: What known structures does this most resemble?
A: Structural nearest neighbors (via Foldseek easy-search vs the PDB). Reported per hit: target PDB id, E-value, and alignment TM-score. A TM-score above ~0.5 is the conventional threshold for 'same fold'.

Q: What family and function is it annotated with?
A: Database cross-references. InterPro integrates a dozen domain/family signature databases into unified entries with residue-range hits. GO terms attach function/process/location labels with evidence codes. CATH codes position the fold in a four-level structural taxonomy. Organism is the NCBI-taxonomy species name.

Q: Which residues are buried vs exposed?
A: Solvent accessibility: the surface area of each residue that a 1.4 Å water probe can touch, in Å². When only backbone atoms are present the absolute values are lower than full-atom SASA (side chains contribute most of the area) and are flagged as backbone-only.

Q: What do the diagnostic plots show?
A: Three diagnostic plots accompany the record. The Cα contact map visualizes the tertiary structure as a 2D adjacency matrix (8 Å cutoff, sequence-local contacts suppressed). The Ramachandran plot shows the distribution of backbone (φ, ψ) torsions, with points in the α and β basins reflecting secondary structure content. The PAE plot shows AlphaFold's inter-residue confidence as a color matrix.

Q: What is the amino-acid chain?
A: The amino-acid sequence is the protein's primary structure: the linear order of residues from the N-terminus to the C-terminus, written in one-letter code. Everything else here — the 3D coordinates, the secondary structure, the domain annotations — is ultimately a consequence of this string.

Q: What do the rendered images show?
A: The six renders are orthographic views along the three Cartesian axes in both directions. Representation (cartoon, sticks, or surface) and color scheme (sequence-rainbow or by-chain) vary across proteins so the training set covers all the common visualization conventions.

Q: Where is each backbone atom in 3D?
A: The mmCIF table is the protein's shape written out atom by atom. For each backbone N, Cα, C, and carbonyl O, it records an (x, y, z) coordinate triple in Å plus the residue type, chain letter, and residue number.

Q: How mobile is each atom in the crystal?
A: For experimental (PDB) structures, the B-factor (temperature factor) quantifies the positional spread of each atom in the crystal — a combination of thermal vibration and static disorder — in units of Å². High B-factors mark flexible loops or poorly resolved regions; low B-factors mark the rigid, well-ordered core.

Q: How big and how compact is the whole molecule?
A: Three whole-structure scalars: the radius of gyration (RMS distance of Cα from centroid, in Å), the count of Cα–Cα contacts (pairs closer than 8 Å and separated by more than four residues in sequence — i.e. tertiary, not local, contacts), and the bounding-box dimensions. Together they distinguish compact globular folds from extended fibres or disordered chains.

Q: What does the local fold look like, residue by residue?
A: A 3Di character summarizes, for each residue, the relative orientation of the Cα frame of its nearest spatial neighbor. Because it encodes fold topology rather than chemistry, 3Di alignments detect remote structural similarity that sequence alignment misses.

Q: How confident is the AlphaFold model at each residue?
A: For AlphaFold models, the B-factor field carries pLDDT — the model's own estimate of local accuracy on a 0–100 scale. Regions with pLDDT<50 should be treated as essentially unmodeled; they often correspond to intrinsically disordered segments.